Protein AF-A0A1Q3WB92-F1 (afdb_monomer)

Mean predicted aligned error: 10.55 Å

pLDDT: mean 85.17, std 20.03, range [37.0, 98.62]

Solvent-accessible surface area (backbone atoms only — not comparable to full-atom values): 9107 Å² total; per-residue (Å²): 136,92,83,87,78,89,79,87,80,91,84,73,100,78,88,88,82,86,84,91,75,74,95,79,88,76,74,58,67,65,51,53,54,50,50,50,52,49,43,52,51,53,35,50,50,50,52,52,50,47,35,61,76,69,65,51,49,74,66,31,47,51,40,34,54,52,46,54,55,46,43,60,73,73,55,52,59,64,62,50,50,54,50,45,53,50,46,50,52,32,37,61,28,42,73,46,87,49,67,66,52,26,51,52,22,41,49,51,52,37,55,54,44,37,73,40,18,67,84,56,79,78,62,82,51,50,68,63,45,36,57,52,38,51,54,49,44,54,42,51,51,38,47,34,54,52,37,49,53,62,55,57,80,70,112

Sequence (155 aa):
MLRSRKIIALMGFLFLNIFAISCGCGKDDSKEDEEKKKLVAEEKKLVEDFSKKFLLSSDQTKSFEAYLQKSKNEDNVQDISELIELLKKFKTSLDSTESILLKASLSGTNAFLQKLMPGFTPVIDPNRGKDILEVQIQIWGKIRQQVELKNKGKK

Radius of gyration: 24.17 Å; Cα contacts (8 Å, |Δi|>4): 104; chains: 1; bounding box: 87×42×50 Å

Foldseek 3Di:
DDDDDDDDDDDDDPDPDPDPDDDDDDPPVVVLVVVLVVLVVVLVVLLVCLCVVLVADPQQSVLLVVVLVCCLPPPALVRLVVVLVLLVLLLVLLPDPPPVSVVVSQVVLQVVSCNRGPPRDRDPRSVVSNVSSVSVSVSSVSSSVSSVSVVVVVD

Secondary structure (DSSP, 8-state):
--------------SS-S-----SS-SSHHHHHHHHHHHHHHHHHHHHHHHHHTT--HHHHHHHHHHHHHHHHH--HHHHHHHHHHHHHHHHHTT-S-HHHHHHHHHHHHHHHHHHSTTPPPP--HHHHHHHHHHHHHHHHHHHHHHHHHHHTT-

Nearest PDB structures (foldseek):
  2lk4-assembly1_A  TM=2.694E-01  e=5.786E+00  Homo sapiens
  6ch2-assembly2_E  TM=2.582E-01  e=4.477E+00  Salmonella enterica subsp. enterica serovar Typhimurium str. LT2

Structure (mmCIF, N/CA/C/O backbone):
data_AF-A0A1Q3WB92-F1
#
_entry.id   AF-A0A1Q3WB92-F1
#
loop_
_atom_site.group_PDB
_atom_site.id
_atom_site.type_symbol
_atom_site.label_atom_id
_atom_site.label_alt_id
_atom_site.label_comp_id
_atom_site.label_asym_id
_atom_site.label_entity_id
_atom_site.label_seq_id
_atom_site.pdbx_PDB_ins_code
_atom_site.Cartn_x
_atom_site.Cartn_y
_atom_site.Cartn_z
_atom_site.occupancy
_atom_site.B_iso_or_equiv
_atom_site.auth_seq_id
_atom_site.auth_comp_id
_atom_site.auth_asym_id
_atom_site.auth_atom_id
_atom_site.pdbx_PDB_model_num
ATOM 1 N N . MET A 1 1 ? -65.538 -26.175 13.532 1.00 40.94 1 MET A N 1
ATOM 2 C CA . MET A 1 1 ? -64.121 -26.584 13.403 1.00 40.94 1 MET A CA 1
ATOM 3 C C . MET A 1 1 ? -63.282 -25.718 14.333 1.00 40.94 1 MET A C 1
ATOM 5 O O . MET A 1 1 ? -63.147 -24.528 14.086 1.00 40.94 1 MET A O 1
ATOM 9 N N . LEU A 1 2 ? -62.797 -26.285 15.441 1.00 37.25 2 LEU A N 1
ATOM 10 C CA . LEU A 1 2 ? -61.837 -25.627 16.326 1.00 37.25 2 LEU A CA 1
ATOM 11 C C . LEU A 1 2 ? -60.481 -25.494 15.616 1.00 37.25 2 LEU A C 1
ATOM 13 O O . LEU A 1 2 ? -59.907 -26.507 15.230 1.00 37.25 2 LEU A O 1
ATOM 17 N N . ARG A 1 3 ? -59.918 -24.284 15.579 1.00 40.84 3 ARG A N 1
ATOM 18 C CA . ARG A 1 3 ? -58.475 -24.071 15.774 1.00 40.84 3 ARG A CA 1
ATOM 19 C C . ARG A 1 3 ? -58.277 -22.830 16.633 1.00 40.84 3 ARG A C 1
ATOM 21 O O . ARG A 1 3 ? -58.271 -21.697 16.174 1.00 40.84 3 ARG A O 1
ATOM 28 N N . SER A 1 4 ? -58.187 -23.092 17.922 1.00 45.19 4 SER A N 1
ATOM 29 C CA . SER A 1 4 ? -57.803 -22.177 18.980 1.00 45.1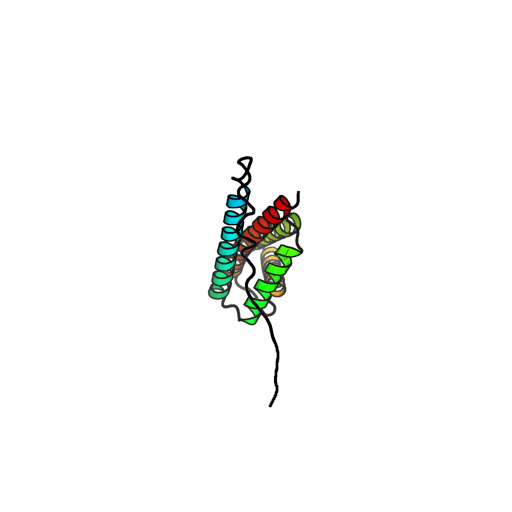9 4 SER A CA 1
ATOM 30 C C . SER A 1 4 ? -56.288 -21.945 18.980 1.00 45.19 4 SER A C 1
ATOM 32 O O . SER A 1 4 ? -55.523 -22.896 18.840 1.00 45.19 4 SER A O 1
ATOM 34 N N . ARG A 1 5 ? -55.878 -20.692 19.210 1.00 47.09 5 ARG A N 1
ATOM 35 C CA . ARG A 1 5 ? -54.896 -20.226 20.221 1.00 47.09 5 ARG A CA 1
ATOM 36 C C . ARG A 1 5 ? -54.847 -18.683 20.102 1.00 47.09 5 ARG A C 1
ATOM 38 O O . ARG A 1 5 ? -54.531 -18.186 19.034 1.00 47.09 5 ARG A O 1
ATOM 45 N N . LYS A 1 6 ? -55.413 -17.895 21.036 1.00 40.50 6 LYS A N 1
ATOM 46 C CA . LYS A 1 6 ? -54.868 -17.527 22.372 1.00 40.50 6 LYS A CA 1
ATOM 47 C C . LYS A 1 6 ? -53.466 -16.905 22.198 1.00 40.50 6 LYS A C 1
ATOM 49 O O . LYS A 1 6 ? -52.621 -17.595 21.656 1.00 40.50 6 LYS A O 1
ATOM 54 N N . ILE A 1 7 ? -53.111 -15.674 22.590 1.00 49.50 7 ILE A N 1
ATOM 55 C CA . ILE A 1 7 ? -53.384 -14.872 23.803 1.00 49.50 7 ILE A CA 1
ATOM 56 C C . ILE A 1 7 ? -52.656 -13.507 23.581 1.00 49.50 7 ILE A C 1
ATOM 58 O O . ILE A 1 7 ? -51.576 -13.513 23.003 1.00 49.50 7 ILE A O 1
ATOM 62 N N . ILE A 1 8 ? -53.310 -12.352 23.808 1.00 50.03 8 ILE A N 1
ATOM 63 C CA . ILE A 1 8 ? -52.996 -11.318 24.841 1.00 50.03 8 ILE A CA 1
ATOM 64 C C . ILE A 1 8 ? -51.564 -10.737 24.717 1.00 50.03 8 ILE A C 1
ATOM 66 O O . ILE A 1 8 ? -50.594 -11.443 24.938 1.00 50.03 8 ILE A O 1
ATOM 70 N N . ALA A 1 9 ? -51.383 -9.529 24.176 1.00 42.94 9 ALA A N 1
ATOM 71 C CA . ALA A 1 9 ? -51.447 -8.198 24.811 1.00 42.94 9 ALA A CA 1
ATOM 72 C C . ALA A 1 9 ? -50.088 -7.669 25.318 1.00 42.94 9 ALA A C 1
ATOM 74 O O . ALA A 1 9 ? -49.358 -8.355 26.018 1.00 42.94 9 ALA A O 1
ATOM 75 N N . LEU A 1 10 ? -49.816 -6.414 24.937 1.00 46.06 10 LEU A N 1
ATOM 76 C CA . LEU A 1 10 ? -49.132 -5.352 25.687 1.00 46.06 10 LEU A CA 1
ATOM 77 C C . LEU A 1 10 ? -48.137 -5.745 26.796 1.00 46.06 10 LEU A C 1
ATOM 79 O O . LEU A 1 10 ? -48.529 -6.048 27.915 1.00 46.06 10 LEU A O 1
ATOM 83 N N . MET A 1 11 ? -46.856 -5.522 26.509 1.00 42.09 11 MET A N 1
ATOM 84 C CA . MET A 1 11 ? -45.824 -4.938 27.384 1.00 42.09 11 MET A CA 1
ATOM 85 C C . MET A 1 11 ? -44.653 -4.627 26.442 1.00 42.09 11 MET A C 1
ATOM 87 O O . MET A 1 11 ? -44.265 -5.481 25.659 1.00 42.09 11 MET A O 1
ATOM 91 N N . GLY A 1 12 ? -44.124 -3.419 26.306 1.00 42.91 12 GLY A N 1
ATOM 92 C CA . GLY A 1 12 ? -43.683 -2.455 27.310 1.00 42.91 12 GLY A CA 1
ATOM 93 C C . GLY A 1 12 ? -42.316 -2.004 26.781 1.00 42.91 12 GLY A C 1
ATOM 94 O O . GLY A 1 12 ? -41.417 -2.816 26.615 1.00 42.91 12 GLY A O 1
ATOM 95 N N . PHE A 1 13 ? -42.195 -0.807 26.216 1.00 50.44 13 PHE A N 1
ATOM 96 C CA . PHE A 1 13 ? -41.613 0.333 26.926 1.00 50.44 13 PHE A CA 1
ATOM 97 C C . PHE A 1 13 ? -40.497 -0.060 27.905 1.00 50.44 13 PHE A C 1
ATOM 99 O O . PHE A 1 13 ? -40.627 0.126 29.105 1.00 50.44 13 PHE A O 1
ATOM 106 N N . LEU A 1 14 ? -39.400 -0.617 27.395 1.00 45.00 14 LEU A N 1
ATOM 107 C CA . LEU A 1 14 ? -38.156 -0.807 28.137 1.00 45.00 14 LEU A CA 1
ATOM 108 C C . LEU A 1 14 ? -37.010 -0.799 27.126 1.00 45.00 14 LEU A C 1
ATOM 110 O O . LEU A 1 14 ? -36.835 -1.768 26.405 1.00 45.00 14 LEU A O 1
ATOM 114 N N . PHE A 1 15 ? -36.350 0.358 27.012 1.00 44.88 15 PHE A N 1
ATOM 115 C CA . PHE A 1 15 ? -34.919 0.594 26.714 1.00 44.88 15 PHE A CA 1
ATOM 116 C C . PHE A 1 15 ? -34.685 2.025 26.185 1.00 44.88 15 PHE A C 1
ATOM 118 O O . PHE A 1 15 ? -33.902 2.251 25.272 1.00 44.88 15 PHE A O 1
ATOM 125 N N . LEU A 1 16 ? -35.361 3.022 26.771 1.00 44.56 16 LEU A N 1
ATOM 126 C CA . LEU A 1 16 ? -35.132 4.444 26.469 1.00 44.56 16 LEU A CA 1
ATOM 127 C C . LEU A 1 16 ? -34.705 5.265 27.693 1.00 44.56 16 LEU A C 1
ATOM 129 O O . LEU A 1 16 ? -34.875 6.474 27.699 1.00 44.56 16 LEU A O 1
ATOM 133 N N . ASN A 1 17 ? -34.141 4.632 28.727 1.00 44.12 17 ASN A N 1
ATOM 134 C CA . ASN A 1 17 ? -33.580 5.350 29.878 1.00 44.12 17 ASN A CA 1
ATOM 135 C C . ASN A 1 17 ? -32.426 4.591 30.547 1.00 44.12 17 ASN A C 1
ATOM 137 O O . ASN A 1 17 ? -32.582 4.097 31.655 1.00 44.12 17 ASN A O 1
ATOM 141 N N . ILE A 1 18 ? -31.277 4.524 29.872 1.00 50.53 18 ILE A N 1
ATOM 142 C CA . ILE A 1 18 ? -29.932 4.565 30.480 1.00 50.53 18 ILE A CA 1
ATOM 143 C C . ILE A 1 18 ? -29.055 5.184 29.370 1.00 50.53 18 ILE A C 1
ATOM 145 O O . ILE A 1 18 ? -28.785 4.525 28.378 1.00 50.53 18 ILE A O 1
ATOM 149 N N . PHE A 1 19 ? -28.824 6.494 29.294 1.00 44.50 19 PHE A N 1
ATOM 150 C CA . PHE A 1 19 ? -27.797 7.203 30.051 1.00 44.50 19 PHE A CA 1
ATOM 151 C C . PHE A 1 19 ? -28.107 8.712 30.047 1.00 44.50 19 PHE A C 1
ATOM 153 O O . PHE A 1 19 ? -27.691 9.461 29.169 1.00 44.50 19 PHE A O 1
ATOM 160 N N . ALA A 1 20 ? -28.821 9.162 31.073 1.00 50.09 20 ALA A N 1
ATOM 161 C CA . ALA A 1 20 ? -28.654 10.501 31.618 1.00 50.09 20 ALA A CA 1
ATOM 162 C C . ALA A 1 20 ? -28.126 10.318 33.045 1.00 50.09 20 ALA A C 1
ATOM 164 O O . ALA A 1 20 ? -28.864 10.419 34.019 1.00 50.09 20 ALA A O 1
ATOM 165 N N . ILE A 1 21 ? -26.843 9.962 33.154 1.00 52.09 21 ILE A N 1
ATOM 166 C CA . ILE A 1 21 ? -26.088 10.057 34.402 1.00 52.09 21 ILE A CA 1
ATOM 167 C C . ILE A 1 21 ? -24.979 11.074 34.153 1.00 52.09 21 ILE A C 1
ATOM 169 O O . ILE A 1 21 ? -24.014 10.810 33.450 1.00 52.09 21 ILE A O 1
ATOM 173 N N . SER A 1 22 ? -25.222 12.263 34.699 1.00 37.00 22 SER A N 1
ATOM 174 C CA . SER A 1 22 ? -24.256 13.154 35.336 1.00 37.00 22 SER A CA 1
ATOM 175 C C . SER A 1 22 ? -22.877 13.328 34.686 1.00 37.00 22 SER A C 1
ATOM 177 O O . SER A 1 22 ? -21.978 12.514 34.848 1.00 37.00 22 SER A O 1
ATOM 179 N N . CYS A 1 23 ? -22.712 14.505 34.079 1.00 54.75 23 CYS A N 1
ATOM 180 C CA . CYS A 1 23 ? -21.522 15.361 34.096 1.00 54.75 23 CYS A CA 1
ATOM 181 C C . CYS A 1 23 ? -20.304 14.818 34.881 1.00 54.75 23 CYS A C 1
ATOM 183 O O . CYS A 1 23 ? -20.286 14.840 36.112 1.00 54.75 23 CYS A O 1
ATOM 185 N N . GLY A 1 24 ? -19.269 14.408 34.145 1.00 45.94 24 GLY A N 1
ATOM 186 C CA . GLY A 1 24 ? -17.939 14.093 34.667 1.00 45.94 24 GLY A CA 1
ATOM 187 C C . GLY A 1 24 ? -17.116 13.311 33.641 1.00 45.94 24 GLY A C 1
ATOM 188 O O . GLY A 1 24 ? -17.167 12.094 33.640 1.00 45.94 24 GLY A O 1
ATOM 189 N N . CYS A 1 25 ? -16.377 14.018 32.774 1.00 49.38 25 CYS A N 1
ATOM 190 C CA . CYS A 1 25 ? -15.500 13.485 31.706 1.00 49.38 25 CYS A CA 1
ATOM 191 C C . CYS A 1 25 ? -16.201 12.785 30.520 1.00 49.38 25 CYS A C 1
ATOM 193 O O . CYS A 1 25 ? -16.101 11.581 30.361 1.00 49.38 25 CYS A O 1
ATOM 195 N N . GLY A 1 26 ? -16.875 13.542 29.641 1.00 43.53 26 GLY A N 1
ATOM 196 C CA . GLY A 1 26 ? -17.547 12.993 28.441 1.00 43.53 26 GLY A CA 1
ATOM 197 C C . GLY A 1 26 ? -17.179 13.663 27.112 1.00 43.53 26 GLY A C 1
ATOM 198 O O . GLY A 1 26 ? -17.948 13.596 26.159 1.00 43.53 26 GLY A O 1
ATOM 199 N N . LYS A 1 27 ? -16.053 14.385 27.043 1.00 48.41 27 LYS A N 1
ATOM 200 C CA . LYS A 1 27 ? -15.643 15.109 25.822 1.00 48.41 27 LYS A CA 1
ATOM 201 C C . LYS A 1 27 ? -14.665 14.345 24.928 1.00 48.41 27 LYS A C 1
ATOM 203 O O . LYS A 1 27 ? -14.534 14.745 23.773 1.00 48.41 27 LYS A O 1
ATOM 208 N N . ASP A 1 28 ? -14.022 13.291 25.423 1.00 54.16 28 ASP A N 1
ATOM 209 C CA . ASP A 1 28 ? -12.998 12.568 24.657 1.00 54.16 28 ASP A CA 1
ATOM 210 C C . ASP A 1 28 ? -13.574 11.408 23.834 1.00 54.16 28 ASP A C 1
ATOM 212 O O . ASP A 1 28 ? -13.284 11.342 22.642 1.00 54.16 28 ASP A O 1
ATOM 216 N N . ASP A 1 29 ? -14.499 10.608 24.377 1.00 59.22 29 ASP A N 1
ATOM 217 C CA . ASP A 1 29 ? -15.053 9.443 23.659 1.00 59.22 29 ASP A CA 1
ATOM 218 C C . ASP A 1 29 ? -15.747 9.822 22.336 1.00 59.22 29 ASP A C 1
ATOM 220 O O . ASP A 1 29 ? -15.550 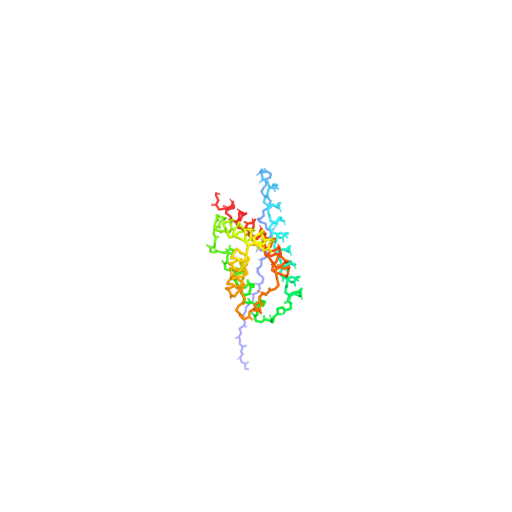9.180 21.306 1.00 59.22 29 ASP A O 1
ATOM 224 N N . SER A 1 30 ? -16.507 10.928 22.320 1.00 70.25 30 SER A N 1
ATOM 225 C CA . SER A 1 30 ? -17.172 11.406 21.093 1.00 70.25 30 SER A CA 1
ATOM 226 C C . SER A 1 30 ? -16.190 11.856 20.003 1.00 70.25 30 SER A C 1
ATOM 228 O O . SER A 1 30 ? -16.458 11.667 18.817 1.00 70.25 30 SER A O 1
ATOM 230 N N . LYS A 1 31 ? -15.041 12.422 20.395 1.00 75.81 31 LYS A N 1
ATOM 231 C CA . LYS A 1 31 ? -14.015 12.895 19.458 1.00 75.81 31 LYS A CA 1
ATOM 232 C C . LYS A 1 31 ? -13.187 1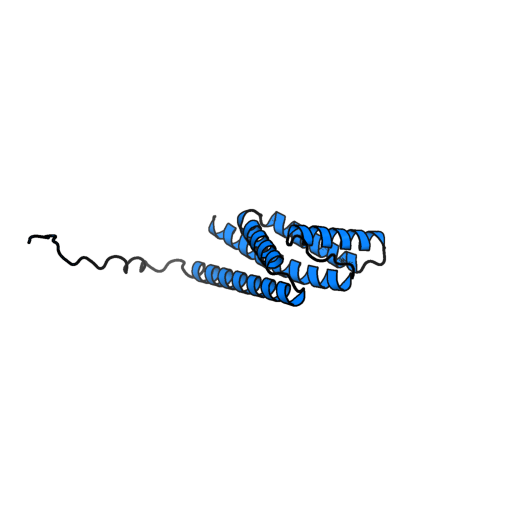1.743 18.912 1.00 75.81 31 LYS A C 1
ATOM 234 O O . LYS A 1 31 ? -12.875 11.746 17.726 1.00 75.81 31 LYS A O 1
ATOM 239 N N . GLU A 1 32 ? -12.862 10.763 19.752 1.00 78.00 32 GLU A N 1
ATOM 240 C CA . GLU A 1 32 ? -12.130 9.566 19.332 1.00 78.00 32 GLU A CA 1
ATOM 241 C C . GLU A 1 32 ? -12.951 8.736 18.329 1.00 78.00 32 GLU A C 1
ATOM 243 O O . GLU A 1 32 ? -12.429 8.295 17.301 1.00 78.00 32 GLU A O 1
ATOM 248 N N . ASP A 1 33 ? -14.260 8.604 18.556 1.00 82.69 33 ASP A N 1
ATOM 249 C CA . ASP A 1 33 ? -15.165 7.931 17.622 1.00 82.69 33 ASP A CA 1
ATOM 250 C C . ASP A 1 33 ? -15.307 8.672 16.281 1.00 82.69 33 ASP A C 1
ATOM 252 O O . ASP A 1 33 ? -15.364 8.041 15.217 1.00 82.69 33 ASP A O 1
ATOM 256 N N . GLU A 1 34 ? -15.358 10.007 16.300 1.00 87.19 34 GL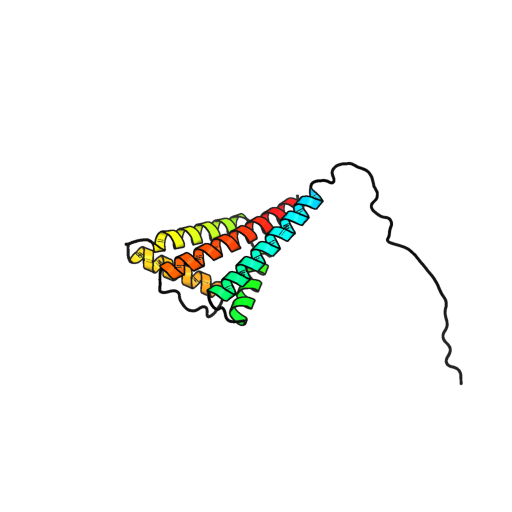U A N 1
ATOM 257 C CA . GLU A 1 34 ? -15.350 10.824 15.080 1.00 87.19 34 GLU A CA 1
ATOM 258 C C . GLU A 1 34 ? -14.024 10.706 14.320 1.00 87.19 34 GLU A C 1
ATOM 260 O O . GLU A 1 34 ? -14.027 10.509 13.099 1.00 87.19 34 GLU A O 1
ATOM 265 N N . GLU A 1 35 ? -12.893 10.759 15.027 1.00 88.50 35 GLU A N 1
ATOM 266 C CA . GLU A 1 35 ? -11.561 10.594 14.445 1.00 88.50 35 GLU A CA 1
ATOM 267 C C . GLU A 1 35 ? -11.420 9.219 13.784 1.00 88.50 35 GLU A C 1
ATOM 269 O O . GLU A 1 35 ? -11.007 9.117 12.625 1.00 88.50 35 GLU A O 1
ATOM 274 N N . LYS A 1 36 ? -11.864 8.158 14.462 1.00 87.94 36 LYS A N 1
ATOM 275 C CA . LYS A 1 36 ? -11.856 6.797 13.922 1.00 87.94 36 LYS A CA 1
ATOM 276 C C . LYS A 1 36 ? -12.697 6.678 12.652 1.00 87.94 36 LYS A C 1
ATOM 278 O O . LYS A 1 36 ? -12.236 6.103 11.664 1.00 87.94 36 LYS A O 1
ATOM 283 N N . LYS A 1 37 ? -13.914 7.236 12.639 1.00 90.56 37 LYS A N 1
ATOM 284 C CA . LYS A 1 37 ? -14.778 7.241 11.442 1.00 90.56 37 LYS A CA 1
ATOM 285 C C . LYS A 1 37 ? -14.126 7.988 10.283 1.00 90.56 37 LYS A C 1
ATOM 287 O O . LYS A 1 37 ? -14.162 7.499 9.152 1.00 90.56 37 LYS A O 1
ATOM 292 N N . LYS A 1 38 ? -13.500 9.134 10.560 1.00 93.12 38 LYS A N 1
ATOM 293 C CA . LYS A 1 38 ? -12.776 9.923 9.559 1.00 93.12 38 LYS A CA 1
ATOM 294 C C . LYS A 1 38 ? -11.607 9.138 8.964 1.00 93.12 38 LYS A C 1
ATOM 296 O O . LYS A 1 38 ? -11.497 9.065 7.744 1.00 93.12 38 LYS A O 1
ATOM 301 N N . LEU A 1 39 ? -10.788 8.491 9.795 1.00 92.38 39 LEU A N 1
ATOM 302 C CA . LEU A 1 39 ? -9.656 7.682 9.331 1.00 92.38 39 LEU A CA 1
ATOM 303 C C . LEU A 1 39 ? -10.091 6.504 8.454 1.00 92.38 39 LEU A C 1
ATOM 305 O O . LEU A 1 39 ? -9.449 6.231 7.442 1.00 92.38 39 LEU A O 1
ATOM 309 N N . VAL A 1 40 ? -11.193 5.835 8.808 1.00 93.12 40 VAL A N 1
ATOM 310 C CA . VAL A 1 40 ? -11.768 4.751 7.994 1.00 93.12 40 VAL A CA 1
ATOM 311 C C . VAL A 1 40 ? -12.280 5.280 6.652 1.00 93.12 40 VAL A C 1
ATOM 313 O O . VAL A 1 40 ? -12.078 4.642 5.621 1.00 93.12 40 VAL A O 1
ATOM 316 N N . ALA A 1 41 ? -12.939 6.441 6.635 1.00 94.88 41 ALA A N 1
ATOM 317 C CA . ALA A 1 41 ? -13.425 7.044 5.396 1.00 94.88 41 ALA A CA 1
ATOM 318 C C . ALA A 1 41 ? -12.273 7.478 4.472 1.00 94.88 41 ALA A C 1
ATOM 320 O O . ALA A 1 41 ? -12.318 7.226 3.268 1.00 94.88 41 ALA A O 1
ATOM 321 N N . GLU A 1 42 ? -11.225 8.087 5.033 1.00 94.69 42 GLU A N 1
ATOM 322 C CA . GLU A 1 42 ? -10.022 8.482 4.294 1.00 94.69 42 GLU A CA 1
ATOM 323 C C . GLU A 1 42 ? -9.271 7.268 3.730 1.00 94.69 42 GLU A C 1
ATOM 325 O O . GLU A 1 42 ? -8.894 7.282 2.561 1.00 94.69 42 GLU A O 1
ATOM 330 N N . GLU A 1 43 ? -9.100 6.200 4.519 1.00 95.31 43 GLU A N 1
ATOM 331 C CA . GLU A 1 43 ? -8.523 4.929 4.054 1.00 95.31 43 GLU A CA 1
ATOM 332 C C . GLU A 1 43 ? -9.316 4.359 2.877 1.00 95.31 43 GLU A C 1
ATOM 334 O O . GLU A 1 43 ? -8.732 4.068 1.835 1.00 95.31 43 GLU A O 1
ATOM 339 N N . LYS A 1 44 ? -10.642 4.230 3.014 1.00 95.06 44 LYS A N 1
ATOM 340 C CA . LYS A 1 44 ? -11.494 3.694 1.944 1.00 95.06 44 LYS A CA 1
ATOM 341 C C . LYS A 1 44 ? -11.352 4.492 0.659 1.00 95.06 44 LYS A C 1
ATOM 343 O O . LYS A 1 44 ? -11.163 3.906 -0.402 1.00 95.06 44 LYS A O 1
ATOM 348 N N . LYS A 1 45 ? -11.371 5.822 0.760 1.00 96.38 45 LYS A N 1
ATOM 349 C CA . LYS A 1 45 ? -11.174 6.692 -0.398 1.00 96.38 45 LYS A CA 1
ATOM 350 C C . LYS A 1 45 ? -9.811 6.457 -1.055 1.00 96.38 45 LYS A C 1
ATOM 352 O O . LYS A 1 45 ? -9.749 6.316 -2.270 1.00 96.38 45 LYS A O 1
ATOM 357 N N . LEU A 1 46 ? -8.737 6.354 -0.269 1.00 96.81 46 LEU A N 1
ATOM 358 C CA . LEU A 1 46 ? -7.402 6.059 -0.797 1.00 96.81 46 LEU A CA 1
ATOM 359 C C . LEU A 1 46 ? -7.340 4.693 -1.495 1.00 96.81 46 LEU A C 1
ATOM 361 O O . LEU A 1 46 ? -6.713 4.582 -2.544 1.00 96.81 46 LEU A O 1
ATOM 365 N N . VAL A 1 47 ? -7.995 3.664 -0.949 1.00 96.56 47 VAL A N 1
ATOM 366 C CA . VAL A 1 47 ? -8.052 2.321 -1.553 1.00 96.56 47 VAL A CA 1
ATOM 367 C C . VAL A 1 47 ? -8.856 2.325 -2.855 1.00 96.56 47 VAL A C 1
ATOM 369 O O . VAL A 1 47 ? -8.434 1.713 -3.841 1.00 96.56 47 VAL A O 1
ATOM 372 N N . GLU A 1 48 ? -9.979 3.041 -2.901 1.00 96.12 48 GLU A N 1
ATOM 373 C CA . GLU A 1 48 ? -10.769 3.216 -4.123 1.00 96.12 48 GLU A CA 1
ATOM 374 C C . GLU A 1 48 ? -9.983 3.967 -5.202 1.00 96.12 48 GLU A C 1
ATOM 376 O O . GLU A 1 48 ? -9.936 3.532 -6.356 1.00 96.12 48 GLU A O 1
ATOM 381 N N . ASP A 1 49 ? -9.341 5.075 -4.830 1.00 95.31 49 ASP A N 1
ATOM 382 C CA . ASP A 1 49 ? -8.533 5.887 -5.738 1.00 95.31 49 ASP A CA 1
ATOM 383 C C . ASP A 1 49 ? -7.317 5.096 -6.238 1.00 95.31 49 ASP A C 1
ATOM 385 O O . ASP A 1 49 ? -7.006 5.135 -7.428 1.00 95.31 49 ASP A O 1
ATOM 389 N N . PHE A 1 50 ? -6.679 4.301 -5.371 1.00 96.31 50 PHE A N 1
ATOM 390 C CA . PHE A 1 50 ? -5.610 3.375 -5.746 1.00 96.31 50 PHE A CA 1
ATOM 391 C C . PHE A 1 50 ? -6.101 2.332 -6.756 1.00 96.31 50 PHE A C 1
ATOM 393 O O . PHE A 1 50 ? -5.483 2.143 -7.806 1.00 96.31 50 PHE A O 1
ATOM 400 N N . SER A 1 51 ? -7.242 1.699 -6.469 1.00 96.12 51 SER A N 1
ATOM 401 C CA . SER A 1 51 ? -7.835 0.671 -7.329 1.00 96.12 51 SER A CA 1
ATOM 402 C C . SER A 1 51 ? -8.141 1.210 -8.725 1.00 96.12 51 SER A C 1
ATOM 404 O O . SER A 1 51 ? -7.829 0.562 -9.723 1.00 96.12 51 SER A O 1
ATOM 406 N N . LYS A 1 52 ? -8.688 2.429 -8.804 1.00 95.69 52 LYS A N 1
ATOM 407 C CA . LYS A 1 52 ? -8.984 3.114 -10.069 1.00 95.69 52 LYS A CA 1
ATOM 408 C C . LYS A 1 52 ? -7.710 3.554 -10.790 1.00 95.69 52 LYS A C 1
ATOM 410 O O . LYS A 1 52 ? -7.554 3.259 -11.971 1.00 95.69 52 LYS A O 1
ATOM 415 N N . LYS A 1 53 ? -6.787 4.228 -10.092 1.00 95.75 53 LYS A N 1
ATOM 416 C CA . LYS A 1 53 ? -5.553 4.779 -10.682 1.00 95.75 53 LYS A CA 1
ATOM 417 C C . LYS A 1 53 ? -4.670 3.685 -11.280 1.00 95.75 53 LYS A C 1
ATOM 419 O O . LYS A 1 53 ? -4.073 3.894 -12.333 1.00 95.75 53 LYS A O 1
ATOM 424 N N . PHE A 1 54 ? -4.586 2.529 -10.624 1.00 95.50 54 PHE A N 1
ATOM 425 C CA . PHE A 1 54 ? -3.718 1.429 -11.049 1.00 95.50 54 PHE A CA 1
ATOM 426 C C . PHE A 1 54 ? -4.462 0.263 -11.707 1.00 95.50 54 PHE A C 1
ATOM 428 O O . PHE A 1 54 ? -3.827 -0.751 -11.993 1.00 95.50 54 PHE A O 1
ATOM 435 N N . LEU A 1 55 ? -5.752 0.447 -12.016 1.00 95.12 55 LEU A N 1
ATOM 436 C CA . LEU A 1 55 ? -6.596 -0.488 -12.766 1.00 95.12 55 LEU A CA 1
ATOM 437 C C . LEU A 1 55 ? -6.603 -1.899 -12.164 1.00 95.12 55 LEU A C 1
ATOM 439 O O . LEU A 1 55 ? -6.366 -2.887 -12.860 1.00 95.12 55 LEU A O 1
ATOM 443 N N . LEU A 1 56 ? -6.858 -1.986 -10.859 1.00 96.38 56 LEU A N 1
ATOM 444 C CA . LEU A 1 56 ? -6.992 -3.278 -10.196 1.00 96.38 56 LEU A CA 1
ATOM 445 C C . LEU A 1 56 ? -8.206 -4.044 -10.727 1.00 96.38 56 LEU A C 1
ATOM 447 O O . LEU A 1 56 ? -9.276 -3.476 -10.956 1.00 96.38 56 LEU A O 1
ATOM 451 N N . SER A 1 57 ? -8.050 -5.358 -10.877 1.00 96.44 57 SER A N 1
ATOM 452 C CA . SER A 1 57 ? -9.188 -6.249 -11.086 1.00 96.44 57 SER A CA 1
ATOM 453 C C . SER A 1 57 ? -10.046 -6.340 -9.821 1.00 96.44 57 SER A C 1
ATOM 455 O O . SER A 1 57 ? -9.579 -6.073 -8.713 1.00 96.44 57 SER A O 1
ATOM 457 N N . SER A 1 58 ? -11.301 -6.780 -9.962 1.00 95.12 58 SER A N 1
ATOM 458 C CA . SER A 1 58 ? -12.183 -6.976 -8.802 1.00 95.12 58 SER A CA 1
ATOM 459 C C . SER A 1 58 ? -11.574 -7.924 -7.763 1.00 95.12 58 SER A C 1
ATOM 461 O O . SER A 1 58 ? -11.687 -7.673 -6.565 1.00 95.12 58 SER A O 1
ATOM 463 N N . ASP A 1 59 ? -10.895 -8.980 -8.212 1.00 96.50 59 ASP A N 1
ATOM 464 C CA . ASP A 1 59 ? -10.264 -9.947 -7.315 1.00 96.50 59 ASP A CA 1
ATOM 465 C C . ASP A 1 59 ? -9.050 -9.346 -6.603 1.00 96.50 59 ASP A C 1
ATOM 467 O O . ASP A 1 59 ? -8.904 -9.528 -5.397 1.00 96.50 59 ASP A O 1
ATOM 471 N N . GLN A 1 60 ? -8.240 -8.545 -7.302 1.00 97.19 60 GLN A N 1
ATOM 472 C CA . GLN A 1 60 ? -7.128 -7.816 -6.687 1.00 97.19 60 GLN A CA 1
ATOM 473 C C . GLN A 1 60 ? -7.617 -6.815 -5.638 1.00 97.19 60 GLN A C 1
ATOM 475 O O . GLN A 1 60 ? -7.057 -6.772 -4.545 1.00 97.19 60 GLN A O 1
ATOM 480 N N . THR A 1 61 ? -8.675 -6.050 -5.929 1.00 96.38 61 THR A N 1
ATOM 481 C CA . THR A 1 61 ? -9.275 -5.121 -4.958 1.00 96.38 61 THR A CA 1
ATOM 482 C C . THR A 1 61 ? -9.770 -5.865 -3.718 1.00 96.38 61 THR A C 1
ATOM 484 O O . THR A 1 61 ? -9.435 -5.471 -2.603 1.00 96.38 61 THR A O 1
ATOM 487 N N . LYS A 1 62 ? -10.484 -6.988 -3.884 1.00 96.25 62 LYS A N 1
ATOM 488 C CA . LYS A 1 62 ? -10.948 -7.809 -2.751 1.00 96.25 62 LYS A CA 1
ATOM 489 C C . LYS A 1 62 ? -9.790 -8.363 -1.924 1.00 96.25 62 LYS A C 1
ATOM 491 O O . LYS A 1 62 ? -9.845 -8.312 -0.698 1.00 96.25 62 LYS A O 1
ATOM 496 N N . SER A 1 63 ? -8.748 -8.892 -2.571 1.00 97.12 63 SER A N 1
ATOM 497 C CA . SER A 1 63 ? -7.553 -9.381 -1.874 1.00 97.12 63 SER A CA 1
ATOM 498 C C . SER A 1 63 ? -6.866 -8.265 -1.096 1.00 97.12 63 SER A C 1
ATOM 500 O O . SER A 1 63 ? -6.498 -8.475 0.060 1.00 97.12 63 SER A O 1
ATOM 502 N N . PHE A 1 64 ? -6.766 -7.072 -1.686 1.00 97.25 64 PHE A N 1
ATOM 503 C CA . PHE A 1 64 ? -6.161 -5.926 -1.025 1.00 97.25 64 PHE A CA 1
ATOM 504 C C . PHE A 1 64 ? -6.945 -5.515 0.223 1.00 97.25 64 PHE A C 1
ATOM 506 O O . PHE A 1 64 ? -6.377 -5.434 1.310 1.00 97.25 64 PHE A O 1
ATOM 513 N N . GLU A 1 65 ? -8.258 -5.319 0.094 1.00 96.81 65 GLU A N 1
ATOM 514 C CA . GLU A 1 65 ? -9.137 -4.948 1.208 1.00 96.81 65 GLU A CA 1
ATOM 515 C C . GLU A 1 65 ? -9.119 -5.995 2.328 1.00 96.81 65 GLU A C 1
ATOM 517 O O . GLU A 1 65 ? -9.050 -5.643 3.510 1.00 96.81 65 GLU A O 1
ATOM 522 N N . ALA A 1 66 ? -9.132 -7.281 1.967 1.00 96.56 66 ALA A N 1
ATOM 523 C CA . ALA A 1 66 ? -9.027 -8.376 2.922 1.00 96.56 66 ALA A CA 1
ATOM 524 C C . ALA A 1 66 ? -7.685 -8.347 3.668 1.00 96.56 66 ALA A C 1
ATOM 526 O O . ALA A 1 66 ? -7.664 -8.507 4.890 1.00 96.56 66 ALA A O 1
ATOM 527 N N . TYR A 1 67 ? -6.579 -8.087 2.963 1.00 96.62 67 TYR A N 1
ATOM 528 C CA . TYR A 1 67 ? -5.264 -7.951 3.585 1.00 96.62 67 TYR A CA 1
ATOM 529 C C . TYR A 1 67 ? -5.235 -6.768 4.562 1.00 96.62 67 TYR A C 1
ATOM 531 O O . TYR A 1 67 ? -4.818 -6.926 5.707 1.00 96.62 67 TYR A O 1
ATOM 539 N N . LEU A 1 68 ? -5.731 -5.595 4.156 1.00 96.56 68 LEU A N 1
ATOM 540 C CA . LEU A 1 68 ? -5.777 -4.410 5.021 1.00 96.56 68 LEU A CA 1
ATOM 541 C C . LEU A 1 68 ? -6.640 -4.641 6.270 1.00 96.56 68 LEU A C 1
ATOM 543 O O . LEU A 1 68 ? -6.273 -4.225 7.371 1.00 96.56 68 LEU A O 1
ATOM 547 N N . GLN A 1 69 ? -7.781 -5.323 6.128 1.00 95.38 69 GLN A N 1
ATOM 548 C CA . GLN A 1 69 ? -8.620 -5.695 7.271 1.00 95.38 69 GLN A CA 1
ATOM 549 C C . GLN A 1 69 ? -7.928 -6.668 8.218 1.00 95.38 69 GLN A C 1
ATOM 551 O O . GLN A 1 69 ? -8.035 -6.518 9.436 1.00 95.38 69 GLN A O 1
ATOM 556 N N . LYS A 1 70 ? -7.198 -7.640 7.672 1.00 94.69 70 LYS A N 1
ATOM 55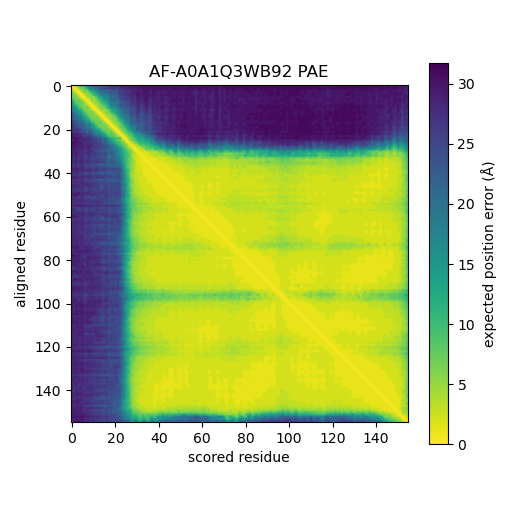7 C CA . LYS A 1 70 ? -6.391 -8.561 8.466 1.00 94.69 70 LYS A CA 1
ATOM 558 C C . LYS A 1 70 ? -5.344 -7.797 9.281 1.00 94.69 70 LYS A C 1
ATOM 560 O O . LYS A 1 70 ? -5.322 -7.919 10.504 1.00 94.69 70 LYS A O 1
ATOM 565 N N . SER A 1 71 ? -4.580 -6.916 8.636 1.00 93.19 71 SER A N 1
ATOM 566 C CA . SER A 1 71 ? -3.560 -6.095 9.296 1.00 93.19 71 SER A CA 1
ATOM 567 C C . SER A 1 71 ? -4.114 -5.211 10.417 1.00 93.19 71 SER A C 1
ATOM 569 O O . SER A 1 71 ? -3.518 -5.140 11.484 1.00 93.19 71 SER A O 1
ATOM 571 N N . LYS A 1 72 ? -5.301 -4.607 10.257 1.00 93.19 72 LYS A N 1
ATOM 572 C CA . LYS A 1 72 ? -5.962 -3.830 11.336 1.00 93.19 72 LYS A CA 1
ATOM 573 C C . LYS A 1 72 ? -6.279 -4.648 12.595 1.00 93.19 72 LYS A C 1
ATOM 575 O O . LYS A 1 72 ? -6.551 -4.085 13.665 1.00 93.19 72 LYS A O 1
ATOM 580 N N . ASN A 1 73 ? -6.342 -5.968 12.467 1.00 90.94 73 ASN A N 1
ATOM 581 C CA . ASN A 1 73 ? -6.722 -6.867 13.547 1.00 90.94 73 ASN A CA 1
ATOM 582 C C . ASN A 1 73 ? -5.545 -7.623 14.147 1.00 90.94 73 ASN A C 1
ATOM 584 O O . ASN A 1 73 ? -5.569 -7.855 15.355 1.00 90.94 73 ASN A O 1
ATOM 588 N N . GLU A 1 74 ? -4.567 -7.980 13.323 1.00 92.31 74 GLU A N 1
ATOM 589 C CA . GLU A 1 74 ? -3.465 -8.864 13.699 1.00 92.31 74 GLU A CA 1
ATOM 590 C C . GLU A 1 74 ? -2.143 -8.121 13.905 1.00 92.31 74 GLU A C 1
ATOM 592 O O . GLU A 1 74 ? -1.390 -8.490 14.805 1.00 92.31 74 GLU A O 1
ATOM 597 N N . ASP A 1 75 ? -1.875 -7.065 13.133 1.00 92.19 75 ASP A N 1
ATOM 598 C CA . ASP A 1 75 ? -0.590 -6.370 13.191 1.00 92.19 75 ASP A CA 1
ATOM 599 C C . ASP A 1 75 ? -0.579 -5.333 14.319 1.00 92.19 75 ASP A C 1
ATOM 601 O O . ASP A 1 75 ? -1.587 -4.688 14.640 1.00 92.19 75 ASP A O 1
ATOM 605 N N . ASN A 1 76 ? 0.595 -5.139 14.916 1.00 94.62 76 ASN A N 1
ATOM 606 C CA . ASN A 1 76 ? 0.802 -4.100 15.915 1.00 94.62 76 ASN A CA 1
ATOM 607 C C . ASN A 1 76 ? 1.356 -2.807 15.275 1.00 94.62 76 ASN A C 1
ATOM 609 O O . ASN A 1 76 ? 1.758 -2.763 14.112 1.00 94.62 76 ASN A O 1
ATOM 613 N N . VAL A 1 77 ? 1.374 -1.718 16.049 1.00 95.81 77 VAL A N 1
ATOM 614 C CA . VAL A 1 77 ? 1.824 -0.393 15.578 1.00 95.81 77 VAL A CA 1
ATOM 615 C C . VAL A 1 77 ? 3.290 -0.398 15.128 1.00 95.81 77 VAL A C 1
ATOM 617 O O . VAL A 1 77 ? 3.634 0.307 14.176 1.00 95.81 77 VAL A O 1
ATOM 620 N N . GLN A 1 78 ? 4.145 -1.175 15.796 1.00 96.25 78 GLN A N 1
ATOM 621 C CA . GLN A 1 78 ? 5.565 -1.286 15.472 1.00 96.25 78 GLN A CA 1
ATOM 622 C C . GLN A 1 78 ? 5.753 -1.979 14.119 1.00 96.25 78 GLN A C 1
ATOM 624 O O . GLN A 1 78 ? 6.406 -1.411 13.247 1.00 96.25 78 GLN A O 1
ATOM 629 N N . ASP A 1 79 ? 5.090 -3.115 13.893 1.00 95.81 79 ASP A N 1
ATOM 630 C CA . ASP A 1 79 ? 5.177 -3.869 12.633 1.00 95.81 79 ASP A CA 1
ATOM 631 C C . ASP A 1 79 ? 4.730 -3.011 11.437 1.00 95.81 79 ASP A C 1
ATOM 633 O O . ASP A 1 79 ? 5.392 -2.955 10.397 1.00 95.81 79 ASP A O 1
ATOM 637 N N . ILE A 1 80 ? 3.626 -2.271 11.596 1.00 97.44 80 ILE A N 1
ATOM 638 C CA . ILE A 1 80 ? 3.127 -1.362 10.555 1.00 97.44 80 ILE A CA 1
ATOM 639 C C . ILE A 1 80 ? 4.111 -0.204 10.325 1.00 97.44 80 ILE A C 1
ATOM 641 O O . ILE A 1 80 ? 4.315 0.224 9.187 1.00 97.44 80 ILE A O 1
ATOM 645 N N . SER A 1 81 ? 4.741 0.312 11.384 1.00 97.81 81 SER A N 1
ATOM 646 C CA . SER A 1 81 ? 5.747 1.376 11.266 1.00 97.81 81 SER A CA 1
ATOM 647 C C . SER A 1 81 ? 6.979 0.906 10.498 1.00 97.81 81 SER A C 1
ATOM 649 O O . SER A 1 81 ? 7.453 1.613 9.610 1.00 97.81 81 SER A O 1
ATOM 651 N N . GLU A 1 82 ? 7.466 -0.299 10.789 1.00 97.88 82 GLU A N 1
ATOM 652 C CA . GLU A 1 82 ? 8.601 -0.905 10.091 1.00 97.88 82 GLU A CA 1
ATOM 653 C C . GLU A 1 82 ? 8.293 -1.153 8.614 1.00 97.88 82 GLU A C 1
ATOM 655 O O . GLU A 1 82 ? 9.125 -0.856 7.752 1.00 97.88 82 GLU A O 1
ATOM 660 N N . LEU A 1 83 ? 7.073 -1.604 8.303 1.00 97.81 83 LEU A N 1
ATOM 661 C CA . LEU A 1 83 ? 6.605 -1.717 6.925 1.00 97.81 83 LEU A CA 1
ATOM 662 C C . LEU A 1 83 ? 6.629 -0.358 6.213 1.00 97.81 83 LEU A C 1
ATOM 664 O O . LEU A 1 83 ? 7.170 -0.258 5.115 1.00 97.81 83 LEU A O 1
ATOM 668 N N . ILE A 1 84 ? 6.086 0.698 6.826 1.00 98.50 84 ILE A N 1
ATOM 669 C CA . ILE A 1 84 ? 6.085 2.047 6.236 1.00 98.50 84 ILE A CA 1
ATOM 670 C C . ILE A 1 84 ? 7.516 2.519 5.944 1.00 98.50 84 ILE A C 1
ATOM 672 O O . ILE A 1 84 ? 7.776 3.051 4.862 1.00 98.50 84 ILE A O 1
ATOM 676 N N . GLU A 1 85 ? 8.454 2.309 6.868 1.00 98.50 85 GLU A N 1
ATOM 677 C CA . GLU A 1 85 ? 9.859 2.673 6.661 1.00 98.50 85 GLU A CA 1
ATOM 678 C C . GLU A 1 85 ? 10.521 1.849 5.549 1.00 98.50 85 GLU A C 1
ATOM 680 O O . GLU A 1 85 ? 11.290 2.392 4.752 1.00 98.50 85 GLU A O 1
ATOM 685 N N . LEU A 1 86 ? 10.185 0.563 5.422 1.00 98.06 86 LEU A N 1
ATOM 686 C CA . LEU A 1 86 ? 10.632 -0.260 4.299 1.00 98.06 86 LEU A CA 1
ATOM 687 C C . LEU A 1 86 ? 10.113 0.282 2.957 1.00 98.06 86 LEU A C 1
ATOM 689 O O . LEU A 1 86 ? 10.891 0.425 2.012 1.00 98.06 86 LEU A O 1
ATOM 693 N N . LEU A 1 87 ? 8.829 0.640 2.877 1.00 98.44 87 LEU A N 1
ATOM 694 C CA . LEU A 1 87 ? 8.237 1.211 1.662 1.00 98.44 87 LEU A CA 1
ATOM 695 C C . LEU A 1 87 ? 8.879 2.554 1.294 1.00 98.44 87 LEU A C 1
ATOM 697 O O . LEU A 1 87 ? 9.158 2.798 0.118 1.00 98.44 87 LEU A O 1
ATOM 701 N N . LYS A 1 88 ? 9.185 3.404 2.283 1.00 98.44 88 LYS A N 1
ATOM 702 C CA . LYS A 1 88 ? 9.941 4.648 2.063 1.00 98.44 88 LYS A CA 1
ATOM 703 C C . LYS A 1 88 ? 11.338 4.369 1.515 1.00 98.44 88 LYS A C 1
ATOM 705 O O . LYS A 1 88 ? 11.748 5.028 0.564 1.00 98.44 88 LYS A O 1
ATOM 710 N N . LYS A 1 89 ? 12.051 3.376 2.059 1.00 97.75 89 LYS A N 1
ATOM 711 C CA . LYS A 1 89 ? 13.378 2.975 1.559 1.00 97.75 89 LYS A CA 1
ATOM 712 C C . LYS A 1 89 ? 13.322 2.500 0.112 1.00 97.75 89 LYS A C 1
ATOM 714 O O . LYS A 1 89 ? 14.163 2.926 -0.681 1.00 97.75 89 LYS A O 1
ATOM 719 N N . PHE A 1 90 ? 12.335 1.674 -0.244 1.00 98.00 90 PHE A N 1
ATOM 720 C CA . PHE A 1 90 ? 12.118 1.280 -1.638 1.00 98.00 90 PHE A CA 1
ATOM 721 C C . PHE A 1 90 ? 11.869 2.503 -2.513 1.00 98.00 90 PHE A C 1
ATOM 723 O O . PHE A 1 90 ? 12.548 2.664 -3.521 1.00 98.00 90 PHE A O 1
ATOM 730 N N . LYS A 1 91 ? 10.972 3.405 -2.097 1.00 98.06 91 LYS A N 1
ATOM 731 C CA . LYS A 1 91 ? 10.633 4.610 -2.859 1.00 98.06 91 LYS A CA 1
ATOM 732 C C . LYS A 1 91 ? 11.864 5.480 -3.124 1.00 98.06 91 LYS A C 1
ATOM 734 O O . LYS A 1 91 ? 12.102 5.827 -4.273 1.00 98.06 91 LYS A O 1
ATOM 739 N N . THR A 1 92 ? 12.659 5.783 -2.098 1.00 96.94 92 THR A N 1
ATOM 740 C CA . THR A 1 92 ? 13.895 6.572 -2.243 1.00 96.94 92 THR A CA 1
ATOM 741 C C . THR A 1 92 ? 14.906 5.878 -3.154 1.00 96.94 92 THR A C 1
ATOM 743 O O . THR A 1 92 ? 15.555 6.511 -3.978 1.00 96.94 92 THR A O 1
ATOM 746 N N . SER A 1 93 ? 15.028 4.558 -3.041 1.00 96.81 93 SER A N 1
ATOM 747 C CA . SER A 1 93 ? 15.991 3.783 -3.827 1.00 96.81 93 SER A CA 1
ATOM 748 C C . SER A 1 93 ? 15.582 3.621 -5.298 1.00 96.81 93 SER A C 1
ATOM 750 O O . SER A 1 93 ? 16.429 3.291 -6.126 1.00 96.81 93 SER A O 1
ATOM 752 N N . LEU A 1 94 ? 14.321 3.902 -5.655 1.00 95.75 94 LEU A N 1
ATOM 753 C CA . LEU A 1 94 ? 13.876 3.993 -7.051 1.00 95.75 94 LEU A CA 1
ATOM 754 C C . LEU A 1 94 ? 14.406 5.242 -7.779 1.00 95.75 94 LEU A C 1
ATOM 756 O O . LEU A 1 94 ? 14.354 5.274 -9.006 1.00 95.75 94 LEU A O 1
ATOM 760 N N . ASP A 1 95 ? 14.935 6.235 -7.057 1.00 92.81 95 ASP A N 1
ATOM 761 C CA . ASP A 1 95 ? 15.659 7.378 -7.637 1.00 92.81 95 ASP A CA 1
ATOM 762 C C . ASP A 1 95 ? 17.169 7.110 -7.792 1.00 92.81 95 ASP A C 1
ATOM 764 O O . ASP A 1 95 ? 17.907 7.957 -8.297 1.00 92.81 95 ASP A O 1
ATOM 768 N N . SER A 1 96 ? 17.654 5.942 -7.356 1.00 92.19 96 SER A N 1
ATOM 769 C CA . SER A 1 96 ? 19.077 5.613 -7.408 1.00 92.19 96 SER A CA 1
ATOM 770 C C . SER A 1 96 ? 19.563 5.393 -8.842 1.00 92.19 96 SER A C 1
ATOM 772 O O . SER A 1 96 ? 18.934 4.694 -9.638 1.00 92.19 96 SER A O 1
ATOM 774 N N . THR A 1 97 ? 20.742 5.931 -9.148 1.00 90.94 97 THR A N 1
ATOM 775 C CA . THR A 1 97 ? 21.481 5.631 -10.382 1.00 90.94 97 THR A CA 1
ATOM 776 C C . THR A 1 97 ? 22.210 4.286 -10.310 1.00 90.94 97 THR A C 1
ATOM 778 O O . THR A 1 97 ? 22.628 3.748 -11.337 1.00 90.94 97 THR A O 1
ATOM 781 N N . GLU A 1 98 ? 22.343 3.703 -9.115 1.00 95.38 98 GLU A N 1
ATOM 782 C CA . GLU A 1 98 ? 22.960 2.396 -8.926 1.00 95.38 98 GLU A CA 1
ATOM 783 C C . GLU A 1 98 ? 21.998 1.284 -9.355 1.00 95.38 98 GLU A C 1
ATOM 785 O O . GLU A 1 98 ? 20.984 1.009 -8.706 1.00 95.38 98 GLU A O 1
ATOM 790 N N . SER A 1 99 ? 22.345 0.576 -10.437 1.00 93.31 99 SER A N 1
ATOM 791 C CA . SER A 1 99 ? 21.472 -0.457 -11.011 1.00 93.31 99 SER A CA 1
ATOM 792 C C . SER A 1 99 ? 21.082 -1.553 -10.012 1.00 93.31 99 SER A C 1
ATOM 794 O O . SER A 1 99 ? 19.987 -2.103 -10.136 1.00 93.31 99 SER A O 1
ATOM 796 N N . ILE A 1 100 ? 21.956 -1.897 -9.061 1.00 95.94 100 ILE A N 1
ATOM 797 C CA . ILE A 1 100 ? 21.682 -2.938 -8.062 1.00 95.94 100 ILE A CA 1
ATOM 798 C C . ILE A 1 100 ? 20.582 -2.470 -7.103 1.00 95.94 100 ILE A C 1
ATOM 800 O O . ILE A 1 100 ? 19.611 -3.200 -6.901 1.00 95.94 100 ILE A O 1
ATOM 804 N N . LEU A 1 101 ? 20.691 -1.246 -6.576 1.00 95.06 101 LEU A N 1
ATOM 805 C CA . LEU A 1 101 ? 19.697 -0.668 -5.668 1.00 95.06 101 LEU A CA 1
ATOM 806 C C . LEU A 1 101 ? 18.347 -0.481 -6.361 1.00 95.06 101 LEU A C 1
ATOM 808 O O . LEU A 1 101 ? 17.310 -0.851 -5.804 1.00 95.06 101 LEU A O 1
ATOM 812 N N . LEU A 1 102 ? 18.362 0.005 -7.604 1.00 95.75 102 LEU A N 1
ATOM 813 C CA . LEU A 1 102 ? 17.154 0.162 -8.409 1.00 95.75 102 LEU A CA 1
ATOM 814 C C . LEU A 1 102 ? 16.433 -1.181 -8.618 1.00 95.75 102 LEU A C 1
ATOM 816 O O . LEU A 1 102 ? 15.237 -1.300 -8.348 1.00 95.75 102 LEU A O 1
ATOM 820 N N . LYS A 1 103 ? 17.164 -2.221 -9.049 1.00 96.50 103 LYS A N 1
ATOM 821 C CA . LYS A 1 103 ? 16.606 -3.567 -9.277 1.00 96.50 103 LYS A CA 1
ATOM 822 C C . LYS A 1 103 ? 16.092 -4.202 -7.989 1.00 96.50 103 LYS A C 1
ATOM 824 O O . LYS A 1 103 ? 15.007 -4.782 -7.995 1.00 96.50 103 LYS A O 1
ATOM 829 N N . ALA A 1 104 ? 16.840 -4.080 -6.892 1.00 97.19 104 ALA A N 1
ATOM 830 C CA . ALA A 1 104 ? 16.413 -4.579 -5.589 1.00 97.19 104 ALA A CA 1
ATOM 831 C C . ALA A 1 104 ? 15.111 -3.903 -5.133 1.00 97.19 104 ALA A C 1
ATOM 833 O O . ALA A 1 104 ? 14.205 -4.577 -4.648 1.00 97.19 104 ALA A O 1
ATOM 834 N N . SER A 1 105 ? 14.976 -2.597 -5.368 1.00 97.19 105 SER A N 1
ATOM 835 C CA . SER A 1 105 ? 13.794 -1.818 -4.980 1.00 97.19 105 SER A CA 1
ATOM 836 C C . SER A 1 105 ? 12.571 -2.136 -5.831 1.00 97.19 105 SER A C 1
ATOM 838 O O . SER A 1 105 ? 11.480 -2.300 -5.287 1.00 97.19 105 SER A O 1
ATOM 840 N N . LEU A 1 106 ? 12.737 -2.302 -7.148 1.00 97.88 106 LEU A N 1
ATOM 841 C CA . LEU A 1 106 ? 11.665 -2.791 -8.023 1.00 97.88 106 LEU A CA 1
ATOM 842 C C . LEU A 1 106 ? 11.230 -4.207 -7.630 1.00 97.88 106 LEU A C 1
ATOM 844 O O . LEU A 1 106 ? 10.036 -4.487 -7.552 1.00 97.88 106 LEU A O 1
ATOM 848 N N . SER A 1 107 ? 12.185 -5.090 -7.329 1.00 98.12 107 SER A N 1
ATOM 849 C CA . SER A 1 107 ? 11.901 -6.454 -6.870 1.00 98.12 107 SER A CA 1
ATOM 850 C C . SER A 1 107 ? 11.125 -6.456 -5.548 1.00 98.12 107 SER A C 1
ATOM 852 O O . SER A 1 107 ? 10.071 -7.083 -5.455 1.00 98.12 107 SER A O 1
ATOM 854 N N . GLY A 1 108 ? 11.579 -5.681 -4.558 1.00 98.12 108 GLY A N 1
ATOM 855 C CA . GLY A 1 108 ? 10.900 -5.525 -3.270 1.00 98.12 108 GLY A CA 1
ATOM 856 C C . GLY A 1 108 ? 9.496 -4.935 -3.406 1.00 98.12 108 GLY A C 1
ATOM 857 O O . GLY A 1 108 ? 8.549 -5.454 -2.817 1.00 98.12 108 GLY A O 1
ATOM 858 N N . THR A 1 109 ? 9.339 -3.912 -4.252 1.00 98.19 109 THR A N 1
ATOM 859 C CA . THR A 1 109 ? 8.033 -3.319 -4.580 1.00 98.19 109 THR A CA 1
ATOM 860 C C . THR A 1 109 ? 7.095 -4.365 -5.178 1.00 98.19 109 THR A C 1
ATOM 862 O O . THR A 1 109 ? 5.960 -4.505 -4.731 1.00 98.19 109 THR A O 1
ATOM 865 N N . ASN A 1 110 ? 7.569 -5.151 -6.145 1.00 98.38 110 ASN A N 1
ATOM 866 C CA . ASN A 1 110 ? 6.766 -6.195 -6.775 1.00 98.38 110 ASN A CA 1
ATOM 867 C C . ASN A 1 110 ? 6.392 -7.312 -5.804 1.00 98.38 110 ASN A C 1
ATOM 869 O O . ASN A 1 110 ? 5.231 -7.707 -5.765 1.00 98.38 110 ASN A O 1
ATOM 873 N N . ALA A 1 111 ? 7.333 -7.788 -4.989 1.00 98.31 111 ALA A N 1
ATOM 874 C CA . ALA A 1 111 ? 7.062 -8.811 -3.983 1.00 98.31 111 ALA A CA 1
ATOM 875 C C . ALA A 1 111 ? 6.002 -8.342 -2.974 1.00 98.31 111 ALA A C 1
ATOM 877 O O . ALA A 1 111 ? 5.071 -9.081 -2.653 1.00 98.31 111 ALA A O 1
ATOM 878 N N . PHE A 1 112 ? 6.105 -7.090 -2.526 1.00 98.06 112 PHE A N 1
ATOM 879 C CA . PHE A 1 112 ? 5.112 -6.468 -1.661 1.00 98.06 112 PHE A CA 1
ATOM 880 C C . PHE A 1 112 ? 3.728 -6.412 -2.324 1.00 98.06 112 PHE A C 1
ATOM 882 O O . PHE A 1 112 ? 2.746 -6.855 -1.730 1.00 98.06 112 PHE A O 1
ATOM 889 N N . LEU A 1 113 ? 3.642 -5.949 -3.574 1.00 98.06 113 LEU A N 1
ATOM 890 C CA . LEU A 1 113 ? 2.370 -5.858 -4.295 1.00 98.06 113 LEU A CA 1
ATOM 891 C C . LEU A 1 113 ? 1.751 -7.232 -4.564 1.00 98.06 113 LEU A C 1
ATOM 893 O O . LEU A 1 113 ? 0.551 -7.378 -4.374 1.00 98.06 113 LEU A O 1
ATOM 897 N N . GLN A 1 114 ? 2.546 -8.247 -4.917 1.00 97.75 114 GLN A N 1
ATOM 898 C CA . GLN A 1 114 ? 2.047 -9.620 -5.079 1.00 97.75 114 GLN A CA 1
ATOM 899 C C . GLN A 1 114 ? 1.476 -10.189 -3.781 1.00 97.75 114 GLN A C 1
ATOM 901 O O . GLN A 1 114 ? 0.487 -10.917 -3.814 1.00 97.75 114 GLN A O 1
ATOM 906 N N . LYS A 1 115 ? 2.084 -9.860 -2.636 1.00 96.44 115 LYS A N 1
ATOM 907 C CA . LYS A 1 115 ? 1.599 -10.307 -1.326 1.00 96.44 115 LYS A CA 1
ATOM 908 C C . LYS A 1 115 ? 0.215 -9.732 -1.010 1.00 96.44 115 LYS A C 1
ATOM 910 O O . LYS A 1 115 ? -0.627 -10.443 -0.471 1.00 96.44 115 LYS A O 1
ATOM 915 N N . LEU A 1 116 ? -0.002 -8.456 -1.324 1.00 96.19 116 LEU A N 1
ATOM 916 C CA . LEU A 1 116 ? -1.269 -7.764 -1.069 1.00 96.19 116 LEU A CA 1
ATOM 917 C C . LEU A 1 116 ? -2.343 -8.106 -2.103 1.00 96.19 116 LEU A C 1
ATOM 919 O O . LEU A 1 116 ? -3.520 -8.238 -1.779 1.00 96.19 116 LEU A O 1
ATOM 923 N N . MET A 1 117 ? -1.923 -8.198 -3.360 1.00 96.56 117 MET A N 1
ATOM 924 C CA . MET A 1 117 ? -2.767 -8.280 -4.544 1.00 96.56 117 MET A CA 1
ATOM 925 C C . MET A 1 117 ? -2.170 -9.316 -5.497 1.00 96.56 117 MET A C 1
ATOM 927 O O . MET A 1 117 ? -1.453 -8.957 -6.439 1.00 96.56 117 MET A O 1
ATOM 931 N N . PRO A 1 118 ? -2.433 -10.611 -5.265 1.00 97.00 118 PRO A N 1
ATOM 932 C CA . PRO A 1 118 ? -1.930 -11.661 -6.135 1.00 97.00 118 PRO A CA 1
ATOM 933 C C . PRO A 1 118 ? -2.300 -11.408 -7.601 1.00 97.00 118 PRO A C 1
ATOM 935 O O . PRO A 1 118 ? -3.434 -11.054 -7.929 1.00 97.00 118 PRO A O 1
ATOM 938 N N . GLY A 1 119 ? -1.321 -11.560 -8.493 1.00 95.31 119 GLY A N 1
ATOM 939 C CA . GLY A 1 119 ? -1.498 -11.316 -9.924 1.00 95.31 119 GLY A CA 1
ATOM 940 C C . GLY A 1 119 ? -1.429 -9.842 -10.331 1.00 95.31 119 GLY A C 1
ATOM 941 O O . GLY A 1 119 ? -1.730 -9.530 -11.482 1.00 95.31 119 GLY A O 1
ATOM 942 N N . PHE A 1 120 ? -1.049 -8.923 -9.431 1.00 96.12 120 PHE A N 1
ATOM 943 C CA . PHE A 1 120 ? -0.763 -7.533 -9.804 1.00 96.12 120 PHE A CA 1
ATOM 944 C C . PHE A 1 120 ? 0.288 -7.494 -10.925 1.00 96.12 120 PHE A C 1
ATOM 946 O O . PHE A 1 120 ? 1.245 -8.266 -10.916 1.00 96.12 120 PHE A O 1
ATOM 953 N N . THR A 1 121 ? 0.134 -6.623 -11.922 1.00 95.19 121 THR A N 1
ATOM 954 C CA . THR A 1 121 ? 1.110 -6.580 -13.024 1.00 95.19 121 THR A CA 1
ATOM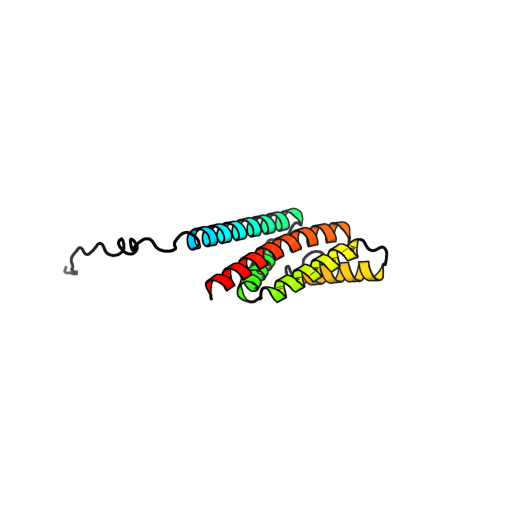 955 C C . THR A 1 121 ? 2.455 -6.060 -12.509 1.00 95.19 121 THR A C 1
ATOM 957 O O . THR A 1 121 ? 2.474 -4.991 -11.895 1.00 95.19 121 THR A O 1
ATOM 960 N N . PRO A 1 122 ? 3.581 -6.762 -12.752 1.00 96.44 122 PRO A N 1
ATOM 961 C CA . PRO A 1 122 ? 4.884 -6.314 -12.283 1.00 96.44 122 PRO A CA 1
ATOM 962 C C . PRO A 1 122 ? 5.210 -4.885 -12.724 1.00 96.44 122 PRO A C 1
ATOM 964 O O . PRO A 1 122 ? 5.095 -4.514 -13.893 1.00 96.44 122 PRO A O 1
ATOM 967 N N . VAL A 1 123 ? 5.651 -4.083 -11.765 1.00 96.94 123 VAL A N 1
ATOM 968 C CA . VAL A 1 123 ? 6.153 -2.733 -11.962 1.00 96.94 123 VAL A CA 1
ATOM 969 C C . VAL A 1 123 ? 7.569 -2.818 -12.513 1.00 96.94 123 VAL A C 1
ATOM 971 O O . VAL A 1 123 ? 8.472 -3.342 -11.859 1.00 96.94 123 VAL A O 1
ATOM 974 N N . ILE A 1 124 ? 7.747 -2.287 -13.718 1.00 96.38 124 ILE A N 1
ATOM 975 C CA . ILE A 1 124 ? 9.046 -2.172 -14.396 1.00 96.38 124 ILE A CA 1
ATOM 976 C C . ILE A 1 124 ? 9.544 -0.726 -14.457 1.00 96.38 124 ILE A C 1
ATOM 978 O O . ILE A 1 124 ? 10.747 -0.496 -14.497 1.00 96.38 124 ILE A O 1
ATOM 982 N N . ASP A 1 125 ? 8.624 0.240 -14.447 1.00 96.50 125 ASP A N 1
ATOM 983 C CA . ASP A 1 125 ? 8.939 1.665 -14.469 1.00 96.50 125 ASP A CA 1
ATOM 984 C C . ASP A 1 125 ? 9.143 2.188 -13.034 1.00 96.50 125 ASP A C 1
ATOM 986 O O . ASP A 1 125 ? 8.203 2.129 -12.228 1.00 96.50 125 ASP A O 1
ATOM 990 N N . PRO A 1 126 ? 10.331 2.723 -12.694 1.00 97.00 126 PRO A N 1
ATOM 991 C CA . PRO A 1 126 ? 10.599 3.287 -11.375 1.00 97.00 126 PRO A CA 1
ATOM 992 C C . PRO A 1 126 ? 9.653 4.427 -10.994 1.00 97.00 126 PRO A C 1
ATOM 994 O O . PRO A 1 126 ? 9.276 4.535 -9.828 1.00 97.00 126 PRO A O 1
ATOM 997 N N . ASN A 1 127 ? 9.221 5.257 -11.951 1.00 97.31 127 ASN A N 1
ATOM 998 C CA . ASN A 1 127 ? 8.310 6.364 -11.654 1.00 97.31 127 ASN A CA 1
ATOM 999 C C . ASN A 1 127 ? 6.930 5.851 -11.242 1.00 97.31 127 ASN A C 1
ATOM 1001 O O . ASN A 1 127 ? 6.421 6.239 -10.190 1.00 97.31 127 ASN A O 1
ATOM 1005 N N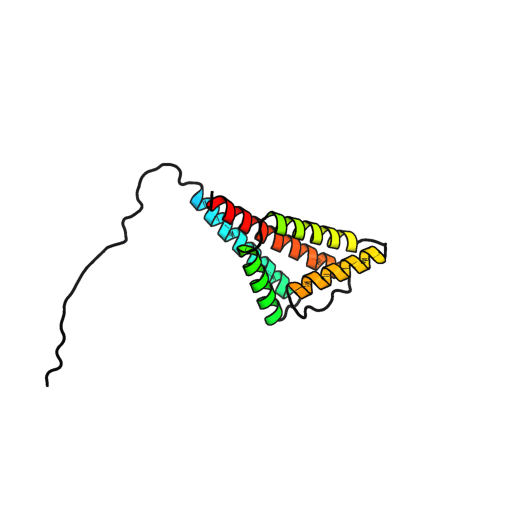 . ARG A 1 128 ? 6.376 4.890 -11.988 1.00 97.12 128 ARG A N 1
ATOM 1006 C CA . ARG A 1 128 ? 5.169 4.164 -11.577 1.00 97.12 128 ARG A CA 1
ATOM 1007 C C . ARG A 1 128 ? 5.335 3.482 -10.216 1.00 97.12 128 ARG A C 1
ATOM 1009 O O . ARG A 1 128 ? 4.401 3.500 -9.417 1.00 97.12 128 ARG A O 1
ATOM 1016 N N . GLY A 1 129 ? 6.502 2.901 -9.932 1.00 97.88 129 GLY A N 1
ATOM 1017 C CA . GLY A 1 129 ? 6.807 2.306 -8.627 1.00 97.88 129 GLY A CA 1
ATOM 1018 C C . GLY A 1 129 ? 6.741 3.318 -7.486 1.00 97.88 129 GLY A C 1
ATOM 1019 O O . GLY A 1 129 ? 6.089 3.053 -6.478 1.00 97.88 129 GLY A O 1
ATOM 1020 N N . LYS A 1 130 ? 7.332 4.504 -7.667 1.00 98.19 130 LYS A N 1
ATOM 1021 C CA . LYS A 1 130 ? 7.265 5.596 -6.684 1.00 98.19 130 LYS A CA 1
ATOM 1022 C C . LYS A 1 130 ? 5.832 6.049 -6.434 1.00 98.19 130 LYS A C 1
ATOM 1024 O O . LYS A 1 130 ? 5.445 6.205 -5.280 1.00 98.19 130 LYS A O 1
ATOM 1029 N N . ASP A 1 131 ? 5.050 6.203 -7.495 1.00 97.94 131 ASP A N 1
ATOM 1030 C CA . ASP A 1 131 ? 3.637 6.578 -7.428 1.00 97.94 131 ASP A CA 1
ATOM 1031 C C . ASP A 1 131 ? 2.798 5.567 -6.639 1.00 97.94 131 ASP A C 1
ATOM 1033 O O . ASP A 1 131 ? 1.950 5.946 -5.831 1.00 97.94 131 ASP A O 1
ATOM 1037 N N . ILE A 1 132 ? 3.037 4.274 -6.868 1.00 98.19 132 ILE A N 1
ATOM 1038 C CA . ILE A 1 132 ? 2.376 3.194 -6.132 1.00 98.19 132 ILE A CA 1
ATOM 1039 C C . ILE A 1 132 ? 2.781 3.238 -4.658 1.00 98.19 132 ILE A C 1
ATOM 1041 O O . ILE A 1 132 ? 1.913 3.220 -3.785 1.00 98.19 132 ILE A O 1
ATOM 1045 N N . LEU A 1 133 ? 4.085 3.316 -4.377 1.00 98.38 133 LEU A N 1
ATOM 1046 C CA . LEU A 1 133 ? 4.607 3.319 -3.011 1.00 98.38 133 LEU A CA 1
ATOM 1047 C C . LEU A 1 133 ? 4.137 4.537 -2.216 1.00 98.38 133 LEU A C 1
ATOM 1049 O O . LEU A 1 133 ? 3.830 4.394 -1.040 1.00 98.38 133 LEU A O 1
ATOM 1053 N N . GLU A 1 134 ? 4.023 5.705 -2.846 1.00 98.19 134 GLU A N 1
ATOM 1054 C CA . GLU A 1 134 ? 3.492 6.915 -2.217 1.00 98.19 134 GLU A CA 1
ATOM 1055 C C . G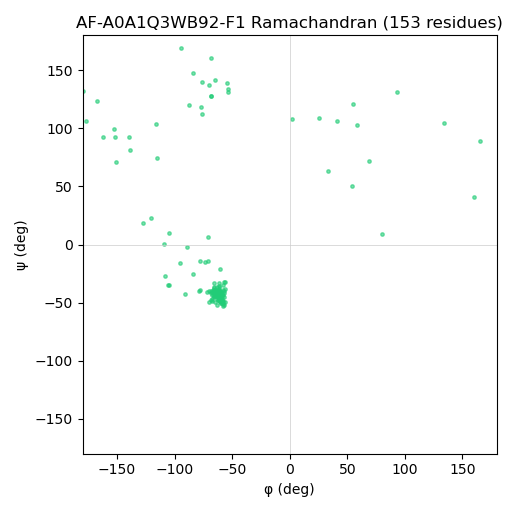LU A 1 134 ? 2.070 6.693 -1.685 1.00 98.19 134 GLU A C 1
ATOM 1057 O O . GLU A 1 134 ? 1.800 6.927 -0.507 1.00 98.19 134 GLU A O 1
ATOM 1062 N N . VAL A 1 135 ? 1.169 6.166 -2.520 1.00 98.00 135 VAL A N 1
ATOM 1063 C CA . VAL A 1 135 ? -0.213 5.898 -2.096 1.00 98.00 135 VAL A CA 1
ATOM 1064 C C . VAL A 1 135 ? -0.260 4.785 -1.048 1.00 98.00 135 VAL A C 1
ATOM 1066 O O . VAL A 1 135 ? -0.995 4.893 -0.068 1.00 98.00 135 VAL A O 1
ATOM 1069 N N . GLN A 1 136 ? 0.557 3.739 -1.200 1.00 98.25 136 GLN A N 1
ATOM 1070 C CA . GLN A 1 136 ? 0.642 2.659 -0.214 1.00 98.25 136 GLN A CA 1
ATOM 1071 C C . GLN A 1 136 ? 1.105 3.183 1.152 1.00 98.25 136 GLN A C 1
ATOM 1073 O O . GLN A 1 136 ? 0.475 2.873 2.158 1.00 98.25 136 GLN A O 1
ATOM 1078 N N . ILE A 1 137 ? 2.130 4.039 1.207 1.00 98.62 137 ILE A N 1
ATOM 1079 C CA . ILE A 1 137 ? 2.592 4.677 2.451 1.00 98.62 137 ILE A CA 1
ATOM 1080 C C . ILE A 1 137 ? 1.455 5.457 3.125 1.00 98.62 137 ILE A C 1
ATOM 1082 O O . ILE A 1 137 ? 1.296 5.372 4.343 1.00 98.62 137 ILE A O 1
ATOM 1086 N N . GLN A 1 138 ? 0.637 6.178 2.353 1.00 98.44 138 GLN A N 1
ATOM 1087 C CA . GLN A 1 138 ? -0.510 6.913 2.893 1.00 98.44 138 GLN A CA 1
ATOM 1088 C C . GLN A 1 138 ? -1.580 5.971 3.461 1.00 98.44 138 GLN A C 1
ATOM 1090 O O . GLN A 1 138 ? -2.041 6.192 4.583 1.00 98.44 138 GLN A O 1
ATOM 1095 N N . ILE A 1 139 ? -1.929 4.900 2.739 1.00 98.25 139 ILE A N 1
ATOM 1096 C CA . ILE A 1 139 ? -2.878 3.876 3.206 1.00 98.25 139 ILE A CA 1
ATOM 1097 C C . ILE A 1 139 ? -2.375 3.256 4.514 1.00 98.25 139 ILE A C 1
ATOM 1099 O O . ILE A 1 139 ? -3.081 3.295 5.522 1.00 98.25 139 ILE A O 1
ATOM 1103 N N . TRP A 1 140 ? -1.134 2.764 4.540 1.00 98.31 140 TRP A N 1
ATOM 1104 C CA . TRP A 1 140 ? -0.540 2.161 5.737 1.00 98.31 140 TRP A CA 1
ATOM 1105 C C . TRP A 1 140 ? -0.431 3.147 6.900 1.00 98.31 140 TRP A C 1
ATOM 1107 O O . TRP A 1 140 ? -0.641 2.758 8.046 1.00 98.31 140 TRP A O 1
ATOM 1117 N N . GLY A 1 141 ? -0.203 4.434 6.623 1.00 98.06 141 GLY A N 1
ATOM 1118 C CA . GLY A 1 141 ? -0.260 5.493 7.630 1.00 98.06 141 GLY A CA 1
ATOM 1119 C C . GLY A 1 141 ? -1.631 5.598 8.306 1.00 98.06 141 GLY A C 1
ATOM 1120 O O . GLY A 1 141 ? -1.702 5.704 9.531 1.00 98.06 141 GLY A O 1
ATOM 1121 N N . LYS A 1 142 ? -2.724 5.497 7.538 1.00 97.12 142 LYS A N 1
ATOM 1122 C CA . LYS A 1 142 ? -4.092 5.483 8.087 1.00 97.12 142 LYS A CA 1
ATOM 1123 C C . LYS A 1 142 ? -4.379 4.211 8.871 1.00 97.12 142 LYS A C 1
ATOM 1125 O O . L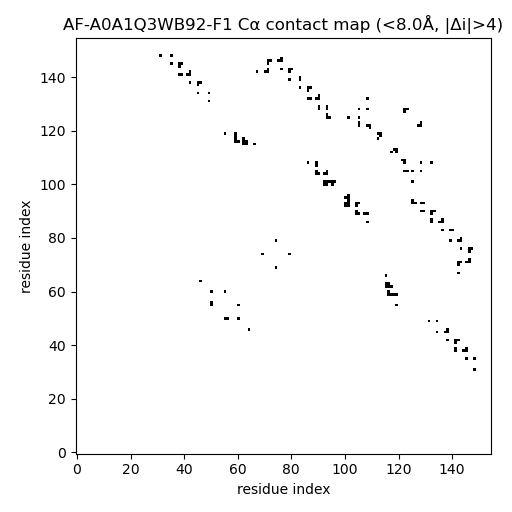YS A 1 142 ? -4.960 4.291 9.950 1.00 97.12 142 LYS A O 1
ATOM 1130 N N . ILE A 1 143 ? -3.936 3.057 8.372 1.00 97.06 143 ILE A N 1
ATOM 1131 C CA . ILE A 1 143 ? -4.052 1.783 9.091 1.00 97.06 143 ILE A CA 1
ATOM 1132 C C . ILE A 1 143 ? -3.330 1.864 10.441 1.00 97.06 143 ILE A C 1
ATOM 1134 O O . ILE A 1 143 ? -3.926 1.532 11.463 1.00 97.06 143 ILE A O 1
ATOM 1138 N N . ARG A 1 144 ? -2.100 2.392 10.474 1.00 97.50 144 ARG A N 1
ATOM 1139 C CA . ARG A 1 144 ? -1.336 2.578 11.715 1.00 97.50 144 ARG A CA 1
ATOM 1140 C C . ARG A 1 144 ? -2.102 3.415 12.737 1.00 97.50 144 ARG A C 1
ATOM 1142 O O . ARG A 1 144 ? -2.255 2.983 13.874 1.00 97.50 144 ARG A O 1
ATOM 1149 N N . GLN A 1 145 ? -2.628 4.568 12.319 1.00 95.94 145 GLN A N 1
ATOM 1150 C CA . GLN A 1 145 ? -3.420 5.453 13.184 1.00 95.94 145 GLN A CA 1
ATOM 1151 C C . GLN A 1 145 ? -4.668 4.744 13.734 1.00 95.94 145 GLN A C 1
ATOM 1153 O O . GLN A 1 145 ? -4.976 4.860 14.918 1.00 95.94 145 GLN A O 1
ATOM 1158 N N . GLN A 1 146 ? -5.357 3.946 12.910 1.00 94.25 146 GLN A N 1
ATOM 1159 C CA . GLN A 1 146 ? -6.504 3.152 13.363 1.00 94.25 146 GLN A CA 1
ATOM 1160 C C . GLN A 1 146 ? -6.109 2.096 14.415 1.00 94.25 146 GLN A C 1
ATOM 1162 O O . GLN A 1 146 ? -6.840 1.908 15.391 1.00 94.25 146 GLN A O 1
ATOM 1167 N N . VAL A 1 147 ? -4.963 1.421 14.251 1.00 94.44 147 VAL A N 1
ATOM 1168 C CA . VAL A 1 147 ? -4.452 0.448 15.237 1.00 94.44 147 VAL A CA 1
ATOM 1169 C C . VAL A 1 147 ? -4.013 1.143 16.531 1.00 94.44 147 VAL A C 1
ATOM 1171 O O . VAL A 1 147 ? -4.312 0.653 17.620 1.00 94.44 147 VAL A O 1
ATOM 1174 N N . GLU A 1 148 ? -3.364 2.307 16.437 1.00 93.56 148 GLU A N 1
ATOM 1175 C CA . GLU A 1 148 ? -2.987 3.127 17.596 1.00 93.56 148 GLU A CA 1
ATOM 1176 C C . GLU A 1 148 ? -4.213 3.508 18.440 1.00 93.56 148 GLU A C 1
ATOM 1178 O O . GLU A 1 148 ? -4.203 3.291 19.653 1.00 93.56 148 GLU A O 1
ATOM 1183 N N . LEU A 1 149 ? -5.285 4.008 17.811 1.00 90.31 149 LEU A N 1
ATOM 1184 C CA . LEU A 1 149 ? -6.541 4.339 18.498 1.00 90.31 149 LEU A CA 1
ATOM 1185 C C . LEU A 1 149 ? -7.183 3.099 19.137 1.00 90.31 149 LEU A C 1
ATOM 1187 O O . LEU A 1 149 ? -7.522 3.102 20.317 1.00 90.31 149 LEU A O 1
ATOM 1191 N N . LYS A 1 150 ? -7.249 1.978 18.405 1.00 88.06 150 LYS A N 1
ATOM 1192 C CA . LYS A 1 150 ? -7.784 0.706 18.927 1.00 88.06 150 LYS A CA 1
ATOM 1193 C C . LYS A 1 150 ? -7.053 0.221 20.186 1.00 88.06 150 LYS A C 1
ATOM 1195 O O . LYS A 1 150 ? -7.670 -0.433 21.024 1.00 88.06 150 LYS A O 1
ATOM 1200 N N . ASN A 1 151 ? -5.758 0.506 20.310 1.00 85.00 151 ASN A N 1
ATOM 1201 C CA . ASN A 1 151 ? -4.952 0.112 21.465 1.00 85.00 151 ASN A CA 1
ATOM 1202 C C . ASN A 1 151 ? -5.064 1.089 22.644 1.00 85.00 151 ASN A C 1
ATOM 1204 O O . ASN A 1 151 ? -4.862 0.668 23.783 1.00 85.00 151 ASN A O 1
ATOM 1208 N N . LYS A 1 152 ? -5.395 2.366 22.403 1.00 79.56 152 LYS A N 1
ATOM 1209 C CA . LYS A 1 152 ? -5.645 3.349 23.471 1.00 79.56 152 LYS A CA 1
ATOM 1210 C C . LYS A 1 152 ? -6.911 3.018 24.258 1.00 79.56 152 LYS A C 1
ATOM 1212 O O . LYS A 1 152 ? -6.846 2.985 25.479 1.00 79.56 152 LYS A O 1
ATOM 1217 N N . GLY A 1 153 ? -7.997 2.644 23.580 1.00 60.75 153 GLY A N 1
ATOM 1218 C CA . GLY A 1 153 ? -9.255 2.229 24.220 1.00 60.75 153 GLY A CA 1
ATOM 1219 C C . GLY A 1 153 ? -9.232 0.862 24.929 1.00 60.75 153 GLY A C 1
ATOM 1220 O O . GLY A 1 153 ? -10.281 0.372 25.334 1.00 60.75 153 GLY A O 1
ATOM 1221 N N . LYS A 1 154 ? -8.067 0.205 25.041 1.00 57.59 154 LYS A N 1
ATOM 1222 C CA . LYS A 1 154 ? -7.879 -1.071 25.764 1.00 57.59 154 LYS A CA 1
ATOM 1223 C C . LYS A 1 154 ? -7.072 -0.928 27.063 1.00 57.59 154 LYS A C 1
ATOM 1225 O O . LYS A 1 154 ? -6.782 -1.951 27.684 1.00 57.59 154 LYS A O 1
ATOM 1230 N N . LYS A 1 155 ? -6.644 0.288 27.414 1.00 43.50 155 LYS A N 1
ATOM 1231 C CA . LYS A 1 155 ? -5.888 0.571 28.641 1.00 43.50 155 LYS A CA 1
ATOM 1232 C C . LYS A 1 155 ? -6.796 0.862 29.823 1.00 43.50 155 LYS A C 1
ATOM 1234 O O . LYS A 1 155 ? -7.861 1.471 29.602 1.00 43.50 155 LYS A O 1
#